Protein AF-A0A8J7QFH7-F1 (afdb_monomer_lite)

pLDDT: mean 91.89, std 9.37, range [48.69, 98.38]

Organism: NCBI:txid442870

Secondary structure (DSSP, 8-state):
--SHHHHHHHH-HHHHHHHTT--HHHHHHHHHHHHHHHHHHHTT-PPPTTHHHHHHHTSTTTT---HHHHHHHH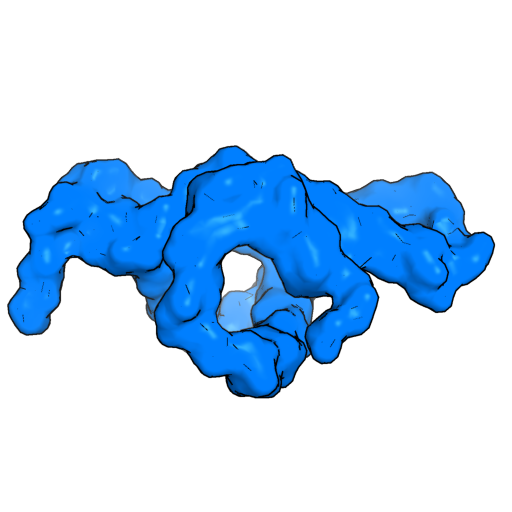HHHHHHHHHH-TT--HHHHHHHHHHHHHHHHHHHTT--GGGTT----

InterPro domains:
  IPR009050 Globin-like superfamily [SSF46458] (3-112)
  IPR012292 Globin/Protoglobin [G3DSA:1.10.490.10] (1-112)

Radius of gyration: 14.69 Å; chains: 1; bounding box: 34×30×42 Å

Structure (mmCIF, N/CA/C/O backbone):
data_AF-A0A8J7QFH7-F1
#
_entry.id   AF-A0A8J7QFH7-F1
#
loop_
_atom_site.group_PDB
_atom_site.id
_atom_site.type_symbol
_atom_site.label_atom_id
_atom_site.label_alt_id
_atom_site.label_comp_id
_atom_site.label_asym_id
_atom_site.label_entity_id
_atom_site.label_seq_id
_atom_site.pdbx_PDB_ins_code
_atom_site.Cartn_x
_atom_site.Cartn_y
_atom_site.Cartn_z
_atom_site.occupancy
_atom_site.B_iso_or_equiv
_atom_site.auth_seq_id
_atom_site.auth_comp_id
_atom_site.auth_asym_id
_atom_site.auth_atom_id
_atom_site.pdbx_PDB_model_num
ATOM 1 N N . MET A 1 1 ? -12.473 -2.912 -12.137 1.00 52.72 1 MET A N 1
ATOM 2 C CA . MET A 1 1 ? -11.505 -3.330 -11.098 1.00 52.72 1 MET A CA 1
ATOM 3 C C . MET A 1 1 ? -10.833 -4.550 -11.672 1.00 52.72 1 MET A C 1
ATOM 5 O O . MET A 1 1 ? -11.578 -5.499 -11.837 1.00 52.72 1 MET A O 1
ATOM 9 N N . VAL A 1 2 ? -9.589 -4.521 -12.161 1.00 58.19 2 VAL A N 1
ATOM 10 C CA . VAL A 1 2 ? -9.214 -5.633 -13.067 1.00 58.19 2 VAL A CA 1
ATOM 11 C C . VAL A 1 2 ? -8.057 -6.513 -12.605 1.00 58.19 2 VAL A C 1
ATOM 13 O O . VAL A 1 2 ? -8.181 -7.707 -12.800 1.00 58.19 2 VAL A O 1
ATOM 16 N N . ASP A 1 3 ? -7.064 -6.038 -11.845 1.00 82.94 3 ASP A N 1
ATOM 17 C CA . ASP A 1 3 ? -6.072 -6.976 -11.274 1.00 82.94 3 ASP A CA 1
ATOM 18 C C . ASP A 1 3 ? -5.715 -6.690 -9.816 1.00 82.94 3 ASP A C 1
ATOM 20 O O . ASP A 1 3 ? -5.908 -7.553 -8.964 1.00 82.94 3 ASP A O 1
ATOM 24 N N . PHE A 1 4 ? -5.285 -5.467 -9.490 1.00 94.75 4 PHE A N 1
ATOM 25 C CA . PHE A 1 4 ? -4.775 -5.170 -8.146 1.00 94.75 4 PHE A CA 1
ATOM 26 C C . PHE A 1 4 ? -5.779 -5.440 -7.015 1.00 94.75 4 PHE A C 1
ATOM 28 O O . PHE A 1 4 ? -5.520 -6.267 -6.147 1.00 94.75 4 PHE A O 1
ATOM 35 N N . TYR A 1 5 ? -6.929 -4.750 -7.006 1.00 95.25 5 TYR A N 1
ATOM 36 C CA . TYR A 1 5 ? -7.880 -4.879 -5.894 1.00 95.25 5 TYR A CA 1
ATOM 37 C C . TYR A 1 5 ? -8.505 -6.266 -5.814 1.00 95.25 5 TYR A C 1
ATOM 39 O O . TYR A 1 5 ? -8.838 -6.682 -4.715 1.00 95.25 5 TYR A O 1
ATOM 47 N N . GLN A 1 6 ? -8.631 -6.981 -6.937 1.00 94.19 6 GLN A N 1
ATOM 48 C CA . GLN A 1 6 ? -9.104 -8.363 -6.919 1.00 94.19 6 GLN A CA 1
ATOM 49 C C . GLN A 1 6 ? -8.085 -9.247 -6.193 1.00 94.19 6 GLN A C 1
ATOM 51 O O . GLN A 1 6 ? -8.425 -9.857 -5.187 1.00 94.19 6 GLN A O 1
ATOM 56 N N . ARG A 1 7 ? -6.812 -9.210 -6.615 1.00 96.25 7 ARG A N 1
ATOM 57 C CA . ARG A 1 7 ? -5.713 -9.933 -5.950 1.00 96.25 7 ARG A CA 1
ATOM 58 C C . ARG A 1 7 ? -5.603 -9.576 -4.473 1.00 96.25 7 ARG A C 1
ATOM 60 O O . ARG A 1 7 ? -5.411 -10.452 -3.642 1.00 96.25 7 ARG A O 1
ATOM 67 N N . PHE A 1 8 ? -5.725 -8.291 -4.146 1.00 97.56 8 PHE A N 1
ATOM 68 C CA . PHE A 1 8 ? -5.572 -7.826 -2.776 1.00 97.56 8 PHE A CA 1
ATOM 69 C C . PHE A 1 8 ? -6.741 -8.265 -1.887 1.00 97.56 8 PHE A C 1
ATOM 71 O O . PHE A 1 8 ? -6.509 -8.828 -0.822 1.00 97.56 8 PHE A O 1
ATOM 78 N N . ILE A 1 9 ? -7.986 -8.072 -2.329 1.00 97.25 9 ILE A N 1
ATOM 79 C CA . ILE A 1 9 ? -9.180 -8.501 -1.585 1.00 97.25 9 ILE A CA 1
ATOM 80 C C . ILE A 1 9 ? -9.208 -10.025 -1.412 1.00 97.25 9 ILE A C 1
ATOM 82 O O . ILE A 1 9 ? -9.548 -10.498 -0.330 1.00 97.25 9 ILE A O 1
ATOM 86 N N . ASP A 1 10 ? -8.786 -10.782 -2.426 1.00 96.75 10 ASP A N 1
ATOM 87 C CA . ASP A 1 10 ? -8.751 -12.249 -2.377 1.00 96.75 10 ASP A CA 1
ATOM 88 C C . ASP A 1 10 ? -7.574 -12.806 -1.557 1.00 96.75 10 ASP A C 1
ATOM 90 O O . ASP A 1 10 ? -7.555 -13.997 -1.245 1.00 96.75 10 ASP A O 1
ATOM 94 N N . SER A 1 11 ? -6.587 -11.972 -1.204 1.00 97.88 11 SER A N 1
ATOM 95 C CA . SER A 1 11 ? -5.363 -12.424 -0.524 1.00 97.88 11 SER A CA 1
ATOM 96 C C . SER A 1 11 ? -5.588 -12.878 0.920 1.00 97.88 11 SER A C 1
ATOM 98 O O . SER A 1 11 ? -4.862 -13.746 1.403 1.00 97.88 11 SER A O 1
ATOM 100 N N . ASP A 1 12 ? -6.573 -12.303 1.617 1.00 98.25 12 ASP A N 1
ATOM 101 C CA . ASP A 1 12 ? -6.873 -12.611 3.018 1.00 98.25 12 ASP A CA 1
ATOM 102 C C . ASP A 1 12 ? -8.288 -12.113 3.391 1.00 98.25 12 ASP A C 1
ATOM 104 O O . ASP A 1 12 ? -8.642 -10.972 3.071 1.00 98.25 12 ASP A O 1
ATOM 108 N N . PRO A 1 13 ? -9.103 -12.901 4.122 1.00 97.81 13 PRO A N 1
ATOM 109 C CA . PRO A 1 13 ? -10.434 -12.478 4.570 1.00 97.81 13 PRO A CA 1
ATOM 110 C C . PRO A 1 13 ? -10.452 -11.165 5.367 1.00 97.81 13 PRO A C 1
ATOM 112 O O . PRO A 1 13 ? -11.427 -10.415 5.301 1.00 97.81 13 PRO A O 1
ATOM 115 N N . ARG A 1 14 ? -9.377 -10.856 6.106 1.00 97.56 14 ARG A N 1
ATOM 116 C CA . ARG A 1 14 ? -9.232 -9.589 6.837 1.00 97.56 14 ARG A CA 1
ATOM 117 C C . ARG A 1 14 ? -9.171 -8.403 5.886 1.00 97.56 14 ARG A C 1
ATOM 119 O O . ARG A 1 14 ? -9.723 -7.360 6.216 1.00 97.56 14 ARG A O 1
ATOM 126 N N . VAL A 1 15 ? -8.537 -8.556 4.719 1.00 97.88 15 VAL A N 1
ATOM 127 C CA . VAL A 1 15 ? -8.513 -7.515 3.684 1.00 97.88 15 VAL A CA 1
ATOM 128 C C . VAL A 1 15 ? -9.915 -7.331 3.118 1.00 97.88 15 VAL A C 1
ATOM 130 O O . VAL A 1 15 ? -10.405 -6.204 3.089 1.00 97.88 15 VAL A O 1
ATOM 133 N N . ALA A 1 16 ? -10.592 -8.419 2.742 1.00 97.38 16 ALA A N 1
ATOM 134 C CA . ALA A 1 16 ? -11.951 -8.355 2.207 1.00 97.38 16 ALA A CA 1
ATOM 135 C C . ALA A 1 16 ? -12.922 -7.603 3.136 1.00 97.38 16 ALA A C 1
ATOM 137 O O . ALA A 1 16 ? -13.695 -6.764 2.671 1.00 97.38 16 ALA A O 1
ATOM 138 N N . GLU A 1 17 ? -12.834 -7.827 4.450 1.00 97.19 17 GLU A N 1
ATOM 139 C CA . GLU A 1 17 ? -13.683 -7.125 5.418 1.00 97.19 17 GLU A CA 1
ATOM 140 C C . GLU A 1 17 ? -13.438 -5.606 5.425 1.00 97.19 17 GLU A C 1
ATOM 142 O O . GLU A 1 17 ? -14.401 -4.840 5.489 1.00 97.19 17 GLU A O 1
ATOM 147 N N . LYS A 1 18 ? -12.188 -5.139 5.267 1.00 95.75 18 LYS A N 1
ATOM 148 C CA . LYS A 1 18 ? -11.882 -3.693 5.203 1.00 95.75 18 LYS A CA 1
ATOM 149 C C . LYS A 1 18 ? -12.531 -2.998 4.002 1.00 95.75 18 LYS A C 1
ATOM 151 O O . LYS A 1 18 ? -12.806 -1.804 4.078 1.00 95.75 18 LYS A O 1
ATOM 156 N N . PHE A 1 19 ? -12.800 -3.730 2.918 1.00 95.50 19 PHE A N 1
ATOM 157 C CA . PHE A 1 19 ? -13.369 -3.180 1.682 1.00 95.50 19 PH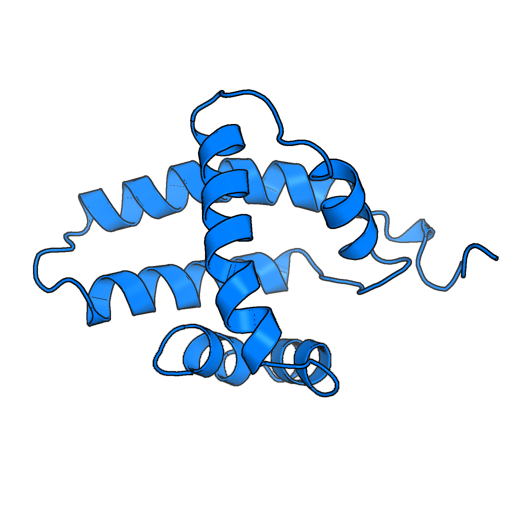E A CA 1
ATOM 158 C C . PHE A 1 19 ? -14.880 -3.403 1.519 1.00 95.50 19 PHE A C 1
ATOM 160 O O . PHE A 1 19 ? -15.476 -2.895 0.568 1.00 95.50 19 PHE A O 1
ATOM 167 N N . LYS A 1 20 ? -15.533 -4.122 2.440 1.00 95.81 20 LYS A N 1
ATOM 168 C CA . LYS A 1 20 ? -16.942 -4.542 2.324 1.00 95.81 20 LYS A CA 1
ATOM 169 C C . LYS A 1 20 ? -17.935 -3.394 2.106 1.00 95.81 20 LYS A C 1
ATOM 171 O O . LYS A 1 20 ? -18.928 -3.572 1.407 1.00 95.81 20 LYS A O 1
ATOM 176 N N . ASN A 1 21 ? -17.658 -2.225 2.683 1.00 94.69 21 ASN A N 1
ATOM 177 C CA . ASN A 1 21 ? -18.501 -1.027 2.580 1.00 94.69 21 ASN A CA 1
ATOM 178 C C . ASN A 1 21 ? -17.820 0.107 1.793 1.00 94.69 21 ASN A C 1
ATOM 180 O O . ASN A 1 21 ? -18.150 1.280 1.967 1.00 94.69 21 ASN A O 1
ATOM 184 N N . THR A 1 22 ? -16.842 -0.220 0.948 1.00 94.19 22 THR A N 1
ATOM 185 C CA . THR A 1 22 ? -16.076 0.766 0.185 1.00 94.19 22 THR A CA 1
ATOM 186 C C . THR A 1 22 ? -16.685 0.983 -1.198 1.00 94.19 22 THR A C 1
ATOM 188 O O . THR A 1 22 ? -16.947 0.034 -1.936 1.00 94.19 22 THR A O 1
ATOM 191 N N . ASP A 1 23 ? -16.843 2.246 -1.607 1.00 95.06 23 ASP A N 1
ATOM 192 C CA . ASP A 1 23 ? -17.069 2.573 -3.019 1.00 95.06 23 ASP A CA 1
ATOM 193 C C . ASP A 1 23 ? -15.799 2.248 -3.814 1.00 95.06 23 ASP A C 1
ATOM 195 O O . ASP A 1 23 ? -14.874 3.058 -3.930 1.00 95.06 23 ASP A O 1
ATOM 199 N N . MET A 1 24 ? -15.764 1.045 -4.383 1.00 93.38 24 MET A N 1
ATOM 200 C CA . MET A 1 24 ? -14.606 0.566 -5.126 1.00 93.38 24 MET A CA 1
ATOM 201 C C . MET A 1 24 ? -14.345 1.352 -6.414 1.00 93.38 24 MET A C 1
ATOM 203 O O . MET A 1 24 ? -13.203 1.417 -6.871 1.00 93.38 24 MET A O 1
ATOM 207 N N . SER A 1 25 ? -15.361 2.009 -6.983 1.00 91.19 25 SER A N 1
ATOM 208 C CA . SER A 1 25 ? -15.163 2.876 -8.148 1.00 91.19 25 SER A CA 1
ATOM 209 C C . SER A 1 25 ? -14.348 4.108 -7.765 1.00 91.19 25 SER A C 1
ATOM 211 O O . SER A 1 25 ? -13.451 4.517 -8.507 1.00 91.19 25 SER A O 1
ATOM 213 N N . ARG A 1 26 ? -14.620 4.688 -6.589 1.00 92.25 26 ARG A N 1
ATOM 214 C CA . ARG A 1 26 ? -13.791 5.749 -6.004 1.00 92.25 26 ARG A CA 1
ATOM 215 C C . ARG A 1 26 ? -12.427 5.224 -5.569 1.00 92.25 26 ARG A C 1
ATOM 217 O O . ARG A 1 26 ? -11.425 5.871 -5.867 1.00 92.25 26 ARG A O 1
ATOM 224 N N . GLN A 1 27 ? -12.378 4.058 -4.936 1.00 92.62 27 GLN A N 1
ATOM 225 C CA . GLN A 1 27 ? -11.146 3.485 -4.399 1.00 92.62 27 GLN A CA 1
ATOM 226 C C . GLN A 1 27 ? -10.091 3.224 -5.482 1.00 92.62 27 GLN A C 1
ATOM 228 O O . GLN A 1 27 ? -8.922 3.549 -5.296 1.00 92.62 27 GLN A O 1
ATOM 233 N N . VAL A 1 28 ? -10.502 2.752 -6.664 1.00 90.50 28 VAL A N 1
ATOM 234 C CA . VAL A 1 28 ? -9.600 2.589 -7.820 1.00 90.50 28 VAL A CA 1
ATOM 235 C C . VAL A 1 28 ? -8.930 3.905 -8.225 1.00 90.50 28 VAL A C 1
ATOM 237 O O . VAL A 1 28 ? -7.752 3.903 -8.573 1.00 90.50 28 VAL A O 1
ATOM 240 N N . ARG A 1 29 ? -9.638 5.038 -8.146 1.00 89.94 29 ARG A N 1
ATOM 241 C CA . ARG A 1 29 ? -9.041 6.356 -8.424 1.00 89.94 29 ARG A CA 1
ATOM 242 C C . ARG A 1 29 ? -8.059 6.771 -7.327 1.00 89.94 29 ARG A C 1
ATOM 244 O O . ARG A 1 29 ? -7.035 7.378 -7.622 1.00 89.94 29 ARG A O 1
ATOM 251 N N . MET A 1 30 ? -8.351 6.423 -6.074 1.00 90.81 30 MET A N 1
ATOM 252 C CA . MET A 1 30 ? -7.475 6.720 -4.936 1.00 90.81 30 MET A CA 1
ATOM 253 C C . MET A 1 30 ? -6.176 5.910 -4.956 1.00 90.81 30 MET A C 1
ATOM 255 O O . MET A 1 30 ? -5.170 6.408 -4.464 1.00 90.81 30 MET A O 1
ATOM 259 N N . LEU A 1 31 ? -6.147 4.733 -5.591 1.00 91.31 31 LEU A N 1
ATOM 260 C CA . LEU A 1 31 ? -4.923 3.933 -5.730 1.00 91.31 31 LEU A CA 1
ATOM 261 C C . LEU A 1 31 ? -3.793 4.687 -6.448 1.00 91.31 31 LEU A C 1
ATOM 263 O O . LEU A 1 31 ? -2.634 4.608 -6.049 1.00 91.31 31 LEU A O 1
ATOM 267 N N . GLN A 1 32 ? -4.113 5.440 -7.504 1.00 90.19 32 GLN A N 1
ATOM 268 C CA . GLN A 1 32 ? -3.107 6.243 -8.208 1.00 90.19 32 GLN A CA 1
ATOM 269 C C . GLN A 1 32 ? -2.536 7.335 -7.296 1.00 90.19 32 GLN A C 1
ATOM 271 O O . GLN A 1 32 ? -1.324 7.536 -7.256 1.00 90.19 32 GLN A O 1
ATOM 276 N N . VAL A 1 33 ? -3.404 7.989 -6.520 1.00 91.38 33 VAL A N 1
ATOM 277 C CA . VAL A 1 33 ? -3.015 9.024 -5.554 1.00 91.38 33 VAL A CA 1
ATOM 278 C C . VAL A 1 33 ? -2.145 8.430 -4.445 1.00 91.38 33 VAL A C 1
ATOM 280 O O . VAL A 1 33 ? -1.110 9.005 -4.111 1.00 91.38 33 VAL A O 1
ATOM 283 N N . SER A 1 34 ? -2.504 7.257 -3.912 1.00 90.31 34 SER A N 1
ATOM 284 C CA . SER A 1 34 ? -1.706 6.596 -2.877 1.00 90.31 34 SER A CA 1
ATOM 285 C C . SER A 1 34 ? -0.328 6.200 -3.400 1.00 90.31 34 SER A C 1
ATOM 287 O O . SER A 1 34 ? 0.663 6.445 -2.724 1.00 90.31 34 SER A O 1
ATOM 289 N N . LEU A 1 35 ? -0.231 5.648 -4.615 1.00 93.50 35 LEU A N 1
ATOM 290 C CA . LEU A 1 35 ? 1.059 5.287 -5.211 1.00 93.50 35 LEU A CA 1
ATOM 291 C C . LEU A 1 35 ? 1.956 6.513 -5.404 1.00 93.50 35 LEU A C 1
ATOM 293 O O . LEU A 1 35 ? 3.122 6.474 -5.022 1.00 93.50 35 LEU A O 1
ATOM 297 N N . GLN A 1 36 ? 1.417 7.618 -5.924 1.00 94.19 36 GLN A N 1
ATOM 298 C CA . GLN A 1 36 ? 2.167 8.872 -6.056 1.00 94.19 36 GLN A CA 1
ATOM 299 C C . GLN A 1 36 ? 2.675 9.381 -4.705 1.00 94.19 36 GLN A C 1
ATOM 301 O O . GLN A 1 36 ? 3.830 9.792 -4.597 1.00 94.19 36 GLN A O 1
ATOM 306 N N . ALA A 1 37 ? 1.840 9.318 -3.669 1.00 93.50 37 ALA A N 1
ATOM 307 C CA . ALA A 1 37 ? 2.218 9.763 -2.338 1.00 93.50 37 ALA A CA 1
ATOM 308 C C . ALA A 1 37 ? 3.316 8.884 -1.714 1.00 93.50 37 ALA A C 1
ATOM 310 O O . ALA A 1 37 ? 4.283 9.399 -1.153 1.00 93.50 37 ALA A O 1
ATOM 311 N N . MET A 1 38 ? 3.208 7.563 -1.875 1.00 94.19 38 MET A N 1
ATOM 312 C CA . MET A 1 38 ? 4.200 6.598 -1.393 1.00 94.19 38 MET A CA 1
ATOM 313 C C . MET A 1 38 ? 5.536 6.744 -2.125 1.00 94.19 38 MET A C 1
ATOM 315 O O . MET A 1 38 ? 6.583 6.696 -1.485 1.00 94.19 38 MET A O 1
ATOM 319 N N . LEU A 1 39 ? 5.511 6.981 -3.441 1.00 94.88 39 LEU A N 1
ATOM 320 C CA . LEU A 1 39 ? 6.709 7.255 -4.237 1.00 94.88 39 LEU A CA 1
ATOM 321 C C . LEU A 1 39 ? 7.374 8.575 -3.835 1.00 94.88 39 LEU A C 1
ATOM 323 O O . LEU A 1 39 ? 8.594 8.615 -3.706 1.00 94.88 39 LEU A O 1
ATOM 327 N N . ALA A 1 40 ? 6.596 9.637 -3.599 1.00 95.12 40 ALA A N 1
ATOM 328 C CA . ALA A 1 40 ? 7.136 10.923 -3.158 1.00 95.12 40 ALA A CA 1
ATOM 329 C C . ALA A 1 40 ? 7.938 10.776 -1.857 1.00 95.12 40 ALA A C 1
ATOM 331 O O . ALA A 1 40 ? 9.058 11.270 -1.771 1.00 95.12 40 ALA A O 1
ATOM 332 N N . VAL A 1 41 ? 7.404 10.034 -0.882 1.00 93.81 41 VAL A N 1
ATOM 333 C CA . VAL A 1 41 ? 8.104 9.733 0.375 1.00 93.81 41 VAL A CA 1
ATOM 334 C C . VAL A 1 41 ? 9.287 8.786 0.145 1.00 93.81 41 VAL A C 1
ATOM 336 O O . VAL A 1 41 ? 10.390 9.045 0.621 1.00 93.81 41 VAL A O 1
ATOM 339 N N . GLY A 1 42 ? 9.080 7.694 -0.594 1.00 92.69 42 GLY A N 1
ATOM 340 C CA . GLY A 1 42 ? 10.083 6.645 -0.785 1.00 92.69 42 GLY A CA 1
ATOM 341 C C . GLY A 1 42 ? 11.320 7.089 -1.564 1.00 92.69 42 GLY A C 1
ATOM 342 O O . GLY A 1 42 ? 12.411 6.585 -1.320 1.00 92.69 42 GLY A O 1
ATOM 343 N N . LEU A 1 43 ? 11.176 8.074 -2.451 1.00 93.81 43 LEU A N 1
ATOM 344 C CA . LEU A 1 43 ? 12.279 8.669 -3.211 1.00 93.81 43 LEU A CA 1
ATOM 345 C C . LEU A 1 43 ? 12.968 9.831 -2.469 1.00 93.81 43 LEU A C 1
ATOM 347 O O . LEU A 1 43 ? 13.792 10.530 -3.055 1.00 93.81 43 LEU A O 1
ATOM 351 N N . GLY A 1 44 ? 12.640 10.056 -1.191 1.00 91.75 44 GLY A N 1
ATOM 352 C CA . GLY A 1 44 ? 13.232 11.118 -0.369 1.00 91.75 44 GLY A CA 1
ATOM 353 C C . GLY A 1 44 ? 12.681 12.519 -0.649 1.00 91.75 44 GLY A C 1
ATOM 354 O O . GLY A 1 44 ? 13.309 13.513 -0.286 1.00 91.75 44 GLY A O 1
ATOM 355 N N . GLY A 1 45 ? 11.526 12.615 -1.308 1.00 91.81 45 GLY A N 1
ATOM 356 C CA . GLY A 1 45 ? 10.801 13.864 -1.500 1.00 91.81 45 GLY A CA 1
ATOM 357 C C . GLY A 1 45 ? 10.037 14.308 -0.250 1.00 91.81 45 GLY A C 1
ATOM 358 O O . GLY A 1 45 ? 10.088 13.689 0.814 1.00 91.81 45 GLY A O 1
ATOM 359 N N . HIS A 1 46 ? 9.303 15.412 -0.388 1.00 90.19 46 HIS A N 1
ATOM 360 C CA . HIS A 1 46 ? 8.449 15.912 0.685 1.00 90.19 46 HIS A CA 1
ATOM 361 C C . HIS A 1 46 ? 7.204 15.040 0.843 1.00 90.19 46 HIS A C 1
ATOM 363 O O . HIS A 1 46 ? 6.596 14.611 -0.139 1.00 90.19 46 HIS A O 1
ATOM 369 N N . GLU A 1 47 ? 6.802 14.839 2.094 1.00 89.69 47 GLU A N 1
ATOM 370 C CA . GLU A 1 47 ? 5.541 14.195 2.428 1.00 89.69 47 GLU A CA 1
ATOM 371 C C . GLU A 1 47 ? 4.366 15.040 1.884 1.00 89.69 47 GLU A C 1
ATOM 373 O O . GLU A 1 47 ? 4.280 16.231 2.205 1.00 89.69 47 GLU A O 1
ATOM 378 N N . PRO A 1 48 ? 3.482 14.478 1.034 1.00 92.38 48 PRO A N 1
ATOM 379 C CA . PRO A 1 48 ? 2.364 15.230 0.476 1.00 92.38 48 PRO A CA 1
ATOM 380 C C . PRO A 1 48 ? 1.393 15.715 1.551 1.00 92.38 48 PRO A C 1
ATOM 382 O O . PRO A 1 48 ? 1.213 15.083 2.594 1.00 92.38 48 PRO A O 1
ATOM 385 N N . VAL A 1 49 ? 0.689 16.809 1.254 1.00 91.25 49 VAL A N 1
ATOM 386 C CA . VAL A 1 49 ? -0.396 17.303 2.110 1.00 91.25 49 VAL A CA 1
ATOM 387 C C . VAL A 1 49 ? -1.418 16.186 2.345 1.00 91.25 49 VAL A C 1
ATOM 389 O O . VAL A 1 49 ? -1.889 15.561 1.397 1.00 91.25 49 VAL A O 1
ATOM 392 N N . GLY A 1 50 ? -1.753 15.943 3.614 1.00 90.38 50 GLY A N 1
ATOM 393 C CA . GLY A 1 50 ? -2.723 14.922 4.020 1.00 90.38 50 GLY A CA 1
ATOM 394 C C . GLY A 1 50 ? -2.167 13.499 4.145 1.00 90.38 50 GLY A C 1
ATOM 395 O O . GLY A 1 50 ? -2.920 12.606 4.520 1.00 90.38 50 GLY A O 1
ATOM 396 N N . PHE A 1 51 ? -0.872 13.260 3.896 1.00 93.25 51 PHE A N 1
ATOM 397 C CA . PHE A 1 51 ? -0.277 11.929 4.081 1.00 93.25 51 PHE A CA 1
ATOM 398 C C . PHE A 1 51 ? -0.387 11.452 5.535 1.00 93.25 51 PHE A C 1
ATOM 400 O O . PHE A 1 51 ? -0.879 10.353 5.776 1.00 93.25 51 PHE A O 1
ATOM 407 N N . GLN A 1 52 ? 0.009 12.286 6.504 1.00 92.75 52 GLN A N 1
ATOM 408 C CA . GLN A 1 52 ? -0.133 11.963 7.925 1.00 92.75 52 GLN A CA 1
ATOM 409 C C . GLN A 1 52 ? -1.594 11.695 8.312 1.00 92.75 52 GLN A C 1
ATOM 411 O O . GLN A 1 52 ? -1.866 10.700 8.972 1.00 92.75 52 GLN A O 1
ATOM 416 N N . GLN A 1 53 ? -2.535 12.527 7.858 1.00 92.62 53 GLN A N 1
ATOM 417 C CA . GLN A 1 53 ? -3.967 12.322 8.118 1.00 92.62 53 GLN A CA 1
ATOM 418 C C . GLN A 1 53 ? -4.435 10.970 7.566 1.00 92.62 53 GLN A C 1
ATOM 420 O O . GLN A 1 53 ? -5.156 10.234 8.227 1.00 92.62 53 GLN A O 1
ATOM 425 N N . ASN A 1 54 ? -3.975 10.596 6.370 1.00 93.12 54 ASN A N 1
ATOM 426 C CA . ASN A 1 54 ? -4.259 9.281 5.809 1.00 93.12 54 ASN A CA 1
ATOM 427 C C . ASN A 1 54 ? -3.631 8.147 6.639 1.00 93.12 54 ASN A C 1
ATOM 429 O O . ASN A 1 54 ? -4.258 7.103 6.803 1.00 93.12 54 ASN A O 1
ATOM 433 N N . ALA A 1 55 ? -2.425 8.336 7.178 1.00 93.31 55 ALA A N 1
ATOM 434 C CA . ALA A 1 55 ? -1.790 7.368 8.072 1.00 93.31 55 ALA A CA 1
ATOM 435 C C . ALA A 1 55 ? -2.565 7.190 9.389 1.00 93.31 55 ALA A C 1
ATOM 437 O O . ALA A 1 55 ? -2.737 6.063 9.846 1.00 93.31 55 ALA A O 1
ATOM 438 N N . GLU A 1 56 ? -3.091 8.277 9.951 1.00 92.88 56 GLU A N 1
ATOM 439 C CA . GLU A 1 56 ? -3.948 8.266 11.142 1.00 92.88 56 GLU A CA 1
ATOM 440 C C . GLU A 1 56 ? -5.269 7.526 10.877 1.00 92.88 56 GLU A C 1
ATOM 442 O O . GLU A 1 56 ? -5.633 6.648 11.657 1.00 92.88 56 GLU A O 1
ATOM 447 N N . ILE A 1 57 ? -5.907 7.751 9.721 1.00 93.00 57 ILE A N 1
ATOM 448 C CA . ILE A 1 57 ? -7.099 6.997 9.284 1.00 93.00 57 ILE A CA 1
ATOM 449 C C . ILE A 1 57 ? -6.817 5.485 9.197 1.00 93.00 57 ILE A C 1
ATOM 451 O O . ILE A 1 57 ? -7.683 4.657 9.476 1.00 93.00 57 ILE A O 1
ATOM 455 N N . HIS A 1 58 ? -5.597 5.087 8.826 1.00 94.56 58 HIS A N 1
ATOM 456 C CA . HIS A 1 58 ? -5.204 3.673 8.761 1.00 94.56 58 HIS A CA 1
ATOM 457 C C . HIS A 1 58 ? -4.819 3.081 10.130 1.00 94.56 58 HIS A C 1
ATOM 459 O O . HIS A 1 58 ? -4.628 1.867 10.238 1.00 94.56 58 HIS A O 1
ATOM 465 N N . SER A 1 59 ? -4.712 3.908 11.170 1.00 94.06 59 SER A N 1
ATOM 466 C CA . SER A 1 59 ? -4.327 3.506 12.524 1.00 94.06 59 SER A CA 1
ATOM 467 C C . SER A 1 59 ? -5.413 2.686 13.230 1.00 94.06 59 SER A C 1
ATOM 469 O O . SER A 1 59 ? -6.544 2.560 12.754 1.00 94.06 59 SER A O 1
ATOM 471 N N . ALA A 1 60 ? -5.076 2.122 14.394 1.00 92.62 60 ALA A N 1
ATOM 472 C CA . ALA A 1 60 ? -5.949 1.224 15.155 1.00 92.62 60 ALA A CA 1
ATOM 473 C C . ALA A 1 60 ? -7.253 1.880 15.646 1.00 92.62 60 ALA A C 1
ATOM 475 O O . ALA A 1 60 ? -8.243 1.181 15.864 1.00 92.62 60 ALA A O 1
ATOM 476 N N . GLY A 1 61 ? -7.256 3.202 15.826 1.00 89.75 61 GLY A N 1
ATOM 477 C CA . GLY A 1 61 ? -8.425 3.976 16.252 1.00 89.75 61 GLY A CA 1
ATOM 478 C C . GLY A 1 61 ? -9.476 4.181 15.162 1.00 89.75 61 GLY A C 1
ATOM 479 O O . GLY A 1 61 ? -10.635 4.430 15.483 1.00 89.75 61 GLY A O 1
ATOM 480 N N . GLU A 1 62 ? -9.096 4.026 13.892 1.00 92.19 62 GLU A N 1
ATOM 481 C CA . GLU A 1 62 ? -9.999 4.181 12.753 1.00 92.19 62 GLU A CA 1
ATOM 482 C C . GLU A 1 62 ? -10.105 2.880 11.950 1.00 92.19 62 GLU A C 1
ATOM 484 O O . GLU A 1 62 ? -10.848 1.973 12.327 1.00 92.19 62 GLU A O 1
ATOM 489 N N . 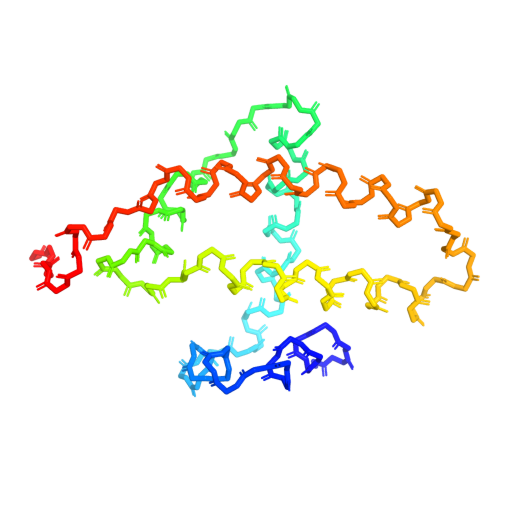HIS A 1 63 ? -9.401 2.753 10.824 1.00 93.56 63 HIS A N 1
ATOM 490 C CA . HIS A 1 63 ? -9.551 1.590 9.949 1.00 93.56 63 HIS A CA 1
ATOM 491 C C . HIS A 1 63 ? -8.805 0.348 10.435 1.00 93.56 63 HIS A C 1
ATOM 493 O O . HIS A 1 63 ? -9.037 -0.727 9.880 1.00 93.56 63 HIS A O 1
ATOM 499 N N . ASP A 1 64 ? -7.959 0.453 11.465 1.00 95.44 64 ASP A N 1
ATOM 500 C CA . ASP A 1 64 ? -7.228 -0.660 12.082 1.00 95.44 64 ASP A CA 1
ATOM 501 C C . ASP A 1 64 ? -6.533 -1.533 11.030 1.00 95.44 64 ASP A C 1
ATOM 503 O O . ASP A 1 64 ? -6.777 -2.740 10.912 1.00 95.44 64 ASP A O 1
ATOM 507 N N . VAL A 1 65 ? -5.725 -0.883 10.186 1.00 95.44 65 VAL A N 1
ATOM 508 C CA . VAL A 1 65 ? -4.957 -1.534 9.123 1.00 95.44 65 VAL A CA 1
ATOM 509 C C . VAL A 1 65 ? -3.627 -1.991 9.706 1.00 95.44 65 VAL A C 1
ATOM 511 O O . VAL A 1 65 ? -2.679 -1.218 9.823 1.00 95.44 65 VAL A O 1
ATOM 514 N N . GLN A 1 66 ? -3.583 -3.261 10.099 1.00 94.25 66 GLN A N 1
ATOM 515 C CA . GLN A 1 66 ? -2.402 -3.886 10.692 1.00 94.25 66 GLN A CA 1
ATOM 516 C C . GLN A 1 66 ? -1.241 -3.965 9.689 1.00 94.25 66 GLN A C 1
ATOM 518 O O . GLN A 1 66 ? -1.465 -4.031 8.477 1.00 94.25 66 GLN A O 1
ATOM 523 N N . GLU A 1 67 ? -0.005 -3.989 10.195 1.00 94.25 67 GLU A N 1
ATOM 524 C CA . GLU A 1 67 ? 1.223 -4.021 9.385 1.00 94.25 67 GLU A CA 1
ATOM 525 C C . GLU A 1 67 ? 1.223 -5.178 8.372 1.00 94.25 67 GLU A C 1
ATOM 527 O O . GLU A 1 67 ? 1.578 -4.994 7.209 1.00 94.25 67 GLU A O 1
ATOM 532 N N . GLU A 1 68 ? 0.706 -6.345 8.759 1.00 96.19 68 GLU A N 1
ATOM 533 C CA . GLU A 1 68 ? 0.627 -7.526 7.899 1.00 96.19 68 GLU A CA 1
ATOM 534 C C . GLU A 1 68 ? -0.254 -7.299 6.662 1.00 96.19 68 GLU A C 1
ATOM 536 O O . GLU A 1 68 ? -0.015 -7.897 5.613 1.00 96.19 68 GLU A O 1
ATOM 541 N N . LEU A 1 69 ? -1.254 -6.413 6.744 1.00 97.88 69 LEU A N 1
ATOM 542 C CA . LEU A 1 69 ? -2.104 -6.091 5.596 1.00 97.88 69 LEU A CA 1
ATOM 543 C C . LEU A 1 69 ? -1.355 -5.249 4.551 1.00 97.88 69 LEU A C 1
ATOM 545 O O . LEU A 1 69 ? -1.688 -5.320 3.367 1.00 97.88 69 LEU A O 1
ATOM 549 N N . TYR A 1 70 ? -0.318 -4.503 4.948 1.00 97.25 70 TYR A N 1
ATOM 550 C CA . TYR A 1 70 ? 0.546 -3.786 4.007 1.00 97.25 70 TYR A CA 1
ATOM 551 C C . TYR A 1 70 ? 1.478 -4.731 3.238 1.00 97.25 70 TYR A C 1
ATOM 553 O O . TYR A 1 70 ? 1.743 -4.491 2.060 1.00 97.25 70 TYR A O 1
ATOM 561 N N . GLU A 1 71 ? 1.931 -5.829 3.848 1.00 96.81 71 GLU A N 1
ATOM 562 C CA . GLU A 1 71 ? 2.711 -6.861 3.145 1.00 96.81 71 GLU A CA 1
ATOM 563 C C . GLU A 1 71 ? 1.870 -7.580 2.079 1.00 96.81 71 GLU A C 1
ATOM 565 O O . GLU A 1 71 ? 2.349 -7.847 0.969 1.00 96.81 71 GLU A O 1
ATOM 570 N N . LEU A 1 72 ? 0.591 -7.832 2.378 1.00 98.38 72 LEU A N 1
ATOM 571 C CA . LEU A 1 72 ? -0.372 -8.361 1.408 1.00 98.38 72 LEU A CA 1
ATOM 572 C C . LEU A 1 72 ? -0.638 -7.357 0.278 1.00 98.38 72 LEU A C 1
ATOM 574 O O . LEU A 1 72 ? -0.629 -7.732 -0.895 1.00 98.38 72 LEU A O 1
ATOM 578 N N . TRP A 1 73 ? -0.803 -6.073 0.616 1.00 97.81 73 TRP A N 1
ATOM 579 C CA . TRP A 1 73 ? -0.963 -4.991 -0.360 1.00 97.81 73 TRP A CA 1
ATOM 580 C C . TRP A 1 73 ? 0.238 -4.913 -1.310 1.00 97.81 73 TRP A C 1
ATOM 582 O O . TRP A 1 73 ? 0.066 -4.862 -2.529 1.00 97.81 73 TRP A O 1
ATOM 592 N N . LEU A 1 74 ? 1.458 -4.963 -0.768 1.00 97.62 74 LEU A N 1
ATOM 593 C CA . LEU A 1 74 ? 2.690 -4.884 -1.549 1.00 97.62 74 LEU A CA 1
ATOM 594 C C . LEU A 1 74 ? 2.857 -6.103 -2.461 1.00 97.62 74 LEU A C 1
ATOM 596 O O . LEU A 1 74 ? 3.215 -5.954 -3.629 1.00 97.62 74 LEU A O 1
ATOM 600 N N . SER A 1 75 ? 2.549 -7.298 -1.958 1.00 97.69 75 SER A N 1
ATOM 601 C CA . SER A 1 75 ? 2.565 -8.531 -2.752 1.00 97.69 75 SER A CA 1
ATOM 602 C C . SER A 1 75 ? 1.572 -8.463 -3.915 1.00 97.69 75 SER A C 1
ATOM 604 O O . SER A 1 75 ? 1.960 -8.673 -5.065 1.00 97.69 75 SER A O 1
ATOM 606 N N . ALA A 1 76 ? 0.322 -8.067 -3.650 1.00 97.69 76 ALA A N 1
ATOM 607 C CA . ALA A 1 76 ? -0.701 -7.902 -4.683 1.00 97.69 76 ALA A CA 1
ATOM 608 C C . ALA A 1 76 ? -0.311 -6.843 -5.729 1.00 97.69 76 ALA A C 1
ATOM 610 O O . ALA A 1 76 ? -0.575 -7.015 -6.923 1.00 97.69 76 ALA A O 1
ATOM 611 N N . PHE A 1 77 ? 0.353 -5.762 -5.306 1.00 96.62 77 PHE A N 1
ATOM 612 C CA . PHE A 1 77 ? 0.875 -4.735 -6.205 1.00 96.62 77 PHE A CA 1
ATOM 613 C C . PHE A 1 77 ? 1.962 -5.292 -7.131 1.00 96.62 77 PHE A C 1
ATOM 615 O O . PHE A 1 77 ? 1.837 -5.171 -8.348 1.00 96.62 77 PHE A O 1
ATOM 622 N N . LEU A 1 78 ? 2.989 -5.947 -6.583 1.00 96.69 78 LEU A N 1
ATOM 623 C CA . LEU A 1 78 ? 4.098 -6.495 -7.373 1.00 96.69 78 LEU A CA 1
ATOM 624 C C . LEU A 1 78 ? 3.632 -7.586 -8.344 1.00 96.69 78 LEU A C 1
ATOM 626 O O . LEU A 1 78 ? 4.087 -7.636 -9.487 1.00 96.69 78 LEU A O 1
ATOM 630 N N . GLU A 1 79 ? 2.685 -8.429 -7.928 1.00 96.00 79 GLU A N 1
ATOM 631 C CA . GLU A 1 79 ? 2.059 -9.399 -8.828 1.00 96.00 79 GLU A CA 1
ATOM 632 C C . GLU A 1 79 ? 1.306 -8.730 -9.975 1.00 96.00 79 GLU A C 1
ATOM 634 O O . GLU A 1 79 ? 1.363 -9.219 -11.103 1.00 96.00 79 GLU A O 1
ATOM 639 N N . THR A 1 80 ? 0.628 -7.616 -9.690 1.00 95.50 80 THR A N 1
ATOM 640 C CA . THR A 1 80 ? -0.086 -6.836 -10.705 1.00 95.50 80 THR A CA 1
ATOM 641 C C . THR A 1 80 ? 0.883 -6.177 -11.682 1.00 95.50 80 THR A C 1
ATOM 643 O O . THR A 1 80 ? 0.641 -6.200 -12.883 1.00 95.50 80 THR A O 1
ATOM 646 N N . VAL A 1 81 ? 2.004 -5.626 -11.202 1.00 94.94 81 VAL A N 1
ATOM 647 C CA . VAL A 1 81 ? 3.058 -5.084 -12.078 1.00 94.94 81 VAL A CA 1
ATOM 648 C C . VAL A 1 81 ? 3.561 -6.177 -13.017 1.00 94.94 81 VAL A C 1
ATOM 650 O O . VAL A 1 81 ? 3.529 -5.998 -14.230 1.00 94.94 81 VAL A O 1
ATOM 653 N N . ARG A 1 82 ? 3.913 -7.349 -12.475 1.00 94.69 82 ARG A N 1
ATOM 654 C CA . ARG A 1 82 ? 4.391 -8.491 -13.266 1.00 94.69 82 ARG A CA 1
ATOM 655 C C . ARG A 1 82 ? 3.362 -8.999 -14.284 1.00 94.69 82 ARG A C 1
ATOM 657 O O . ARG A 1 82 ? 3.750 -9.509 -15.327 1.00 94.69 82 ARG A O 1
ATOM 664 N N . SER A 1 83 ? 2.061 -8.927 -13.988 1.00 94.25 83 SER A N 1
ATOM 665 C CA . SER A 1 83 ? 1.030 -9.371 -14.937 1.00 94.25 83 SER A CA 1
ATOM 666 C C . SER A 1 83 ? 0.768 -8.370 -16.060 1.00 94.25 83 SER A C 1
ATOM 668 O O . SER A 1 83 ? 0.301 -8.775 -17.121 1.00 94.25 83 SER A O 1
ATOM 670 N N . LEU A 1 84 ? 1.017 -7.080 -15.822 1.00 93.44 84 LEU A N 1
ATOM 671 C CA . LEU A 1 84 ? 0.755 -6.007 -16.786 1.00 93.44 84 LEU A CA 1
ATOM 672 C C . LEU A 1 84 ? 1.975 -5.656 -17.641 1.00 93.44 84 LEU A C 1
ATOM 674 O O . LEU A 1 84 ? 1.807 -5.205 -18.771 1.00 93.44 84 LEU A O 1
ATOM 678 N N . ASP A 1 85 ? 3.178 -5.862 -17.114 1.00 94.06 85 ASP A N 1
ATOM 679 C CA . ASP A 1 85 ? 4.437 -5.568 -17.783 1.00 94.06 85 ASP A CA 1
ATOM 680 C C . ASP A 1 85 ? 5.243 -6.861 -17.969 1.00 94.06 85 ASP A C 1
ATOM 682 O O . ASP A 1 85 ? 5.854 -7.383 -17.037 1.00 94.06 85 ASP A O 1
ATOM 686 N N . ALA A 1 86 ? 5.224 -7.392 -19.194 1.00 91.00 86 ALA A N 1
ATOM 687 C CA . ALA A 1 86 ? 5.951 -8.606 -19.560 1.00 91.00 86 ALA A CA 1
ATOM 688 C C . ALA A 1 86 ? 7.482 -8.444 -19.489 1.00 91.00 86 ALA A C 1
ATOM 690 O O . ALA A 1 86 ? 8.192 -9.450 -19.469 1.00 91.00 86 ALA A O 1
ATOM 691 N N . GLU A 1 87 ? 7.984 -7.207 -19.446 1.00 95.44 87 GLU A N 1
ATOM 692 C CA . GLU A 1 87 ? 9.406 -6.888 -19.297 1.00 95.44 87 GLU A CA 1
ATOM 693 C C . GLU A 1 87 ? 9.793 -6.626 -17.833 1.00 95.44 87 GLU A C 1
ATOM 695 O O . GLU A 1 87 ? 10.967 -6.388 -17.548 1.00 95.44 87 GLU A O 1
ATOM 700 N N . ALA A 1 88 ? 8.843 -6.712 -16.890 1.00 94.75 88 ALA A N 1
ATOM 701 C CA . ALA A 1 88 ? 9.112 -6.537 -15.469 1.00 94.75 88 ALA A CA 1
ATOM 702 C C . ALA A 1 88 ? 10.000 -7.662 -14.922 1.00 94.75 88 ALA A C 1
ATOM 704 O O . ALA A 1 88 ? 9.537 -8.723 -14.489 1.00 94.75 88 ALA A O 1
ATOM 705 N N . ASP A 1 89 ? 11.302 -7.401 -14.928 1.00 96.12 89 ASP A N 1
ATOM 706 C CA . ASP A 1 89 ? 12.312 -8.297 -14.399 1.00 96.12 89 ASP A CA 1
ATOM 707 C C . ASP A 1 89 ? 12.418 -8.229 -12.863 1.00 96.12 89 ASP A C 1
ATOM 709 O O . ASP A 1 89 ? 11.762 -7.443 -12.167 1.00 96.12 89 ASP A O 1
ATOM 713 N N . ALA A 1 90 ? 13.264 -9.095 -12.304 1.00 96.56 90 ALA A N 1
ATOM 714 C CA . ALA A 1 90 ? 13.469 -9.159 -10.862 1.00 96.56 90 ALA A CA 1
ATOM 715 C C . ALA A 1 90 ? 14.045 -7.854 -10.281 1.00 96.56 90 ALA A C 1
ATOM 717 O O . ALA A 1 90 ? 13.748 -7.526 -9.132 1.00 96.56 90 ALA A O 1
ATOM 718 N N . ALA A 1 91 ? 14.844 -7.111 -11.053 1.00 97.69 91 ALA A N 1
ATOM 719 C CA . ALA A 1 91 ? 15.442 -5.860 -10.602 1.00 97.69 91 ALA A CA 1
ATOM 720 C C . ALA A 1 91 ? 14.389 -4.748 -10.508 1.00 97.69 91 ALA A C 1
ATOM 722 O O . ALA A 1 91 ? 14.346 -4.031 -9.507 1.00 97.69 91 ALA A O 1
ATOM 723 N N . LEU A 1 92 ? 13.486 -4.651 -11.488 1.00 97.06 92 LEU A N 1
ATOM 724 C CA . LEU A 1 92 ? 12.380 -3.698 -11.465 1.00 97.06 92 LEU A CA 1
ATOM 725 C C . LEU A 1 92 ? 11.432 -3.968 -10.289 1.00 97.06 92 LEU A C 1
ATOM 727 O O . L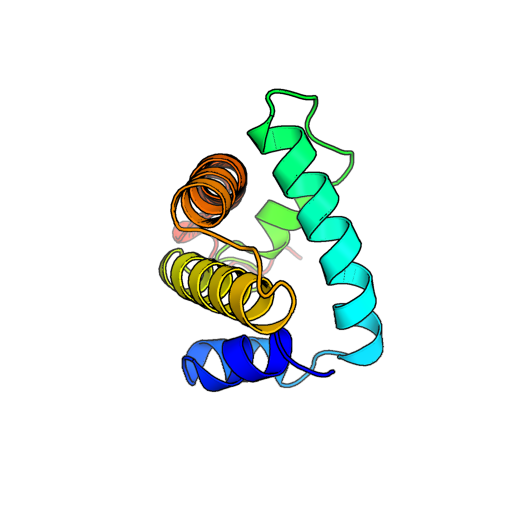EU A 1 92 ? 11.064 -3.044 -9.561 1.00 97.06 92 LEU A O 1
ATOM 731 N N . LEU A 1 93 ? 11.057 -5.231 -10.067 1.00 97.81 93 LEU A N 1
ATOM 732 C CA . LEU A 1 93 ? 10.185 -5.605 -8.947 1.00 97.81 93 LEU A CA 1
ATOM 733 C C . LEU A 1 93 ? 10.851 -5.345 -7.586 1.00 97.81 93 LEU A C 1
ATOM 735 O O . LEU A 1 93 ? 10.178 -4.906 -6.650 1.00 97.81 93 LEU A O 1
ATOM 739 N N . ALA A 1 94 ? 12.165 -5.565 -7.474 1.00 98.00 94 ALA A N 1
ATOM 740 C CA . ALA A 1 94 ? 12.925 -5.221 -6.275 1.00 98.00 94 ALA A CA 1
ATOM 741 C C . ALA A 1 94 ? 12.934 -3.705 -6.025 1.00 98.00 94 ALA A C 1
ATOM 743 O O . ALA A 1 94 ? 12.635 -3.282 -4.910 1.00 98.00 94 ALA A O 1
ATOM 744 N N . ALA A 1 95 ? 13.164 -2.887 -7.057 1.00 97.12 95 ALA A N 1
ATOM 745 C CA . ALA A 1 95 ? 13.142 -1.429 -6.939 1.00 97.12 95 ALA A CA 1
ATOM 746 C C . ALA A 1 95 ? 11.767 -0.903 -6.483 1.00 97.12 95 ALA A C 1
ATOM 748 O O . ALA A 1 95 ? 11.684 -0.067 -5.580 1.00 97.12 95 ALA A O 1
ATOM 749 N N . TRP A 1 96 ? 10.674 -1.440 -7.040 1.00 97.62 96 TRP A N 1
ATOM 750 C CA . TRP A 1 96 ? 9.319 -1.145 -6.560 1.00 97.62 96 TRP A CA 1
ATOM 751 C C . TRP A 1 96 ? 9.147 -1.490 -5.081 1.00 97.62 96 TRP A C 1
ATOM 753 O O . TRP A 1 96 ? 8.622 -0.679 -4.314 1.00 97.62 96 TRP A O 1
ATOM 763 N N . ARG A 1 97 ? 9.599 -2.683 -4.673 1.00 98.00 97 ARG A N 1
ATOM 764 C CA . ARG A 1 97 ? 9.516 -3.139 -3.282 1.00 98.00 97 ARG A CA 1
ATOM 765 C C . ARG A 1 97 ? 10.272 -2.198 -2.346 1.00 98.00 97 ARG A C 1
ATOM 767 O O . ARG A 1 97 ? 9.718 -1.783 -1.332 1.00 98.00 97 ARG A O 1
ATOM 774 N N . GLU A 1 98 ? 11.508 -1.851 -2.684 1.00 97.19 98 GLU A N 1
ATOM 775 C CA . GLU A 1 98 ? 12.371 -0.993 -1.869 1.00 97.19 98 GLU A CA 1
ATOM 776 C C . GLU A 1 98 ? 11.756 0.389 -1.636 1.00 97.19 98 GLU A C 1
ATOM 778 O O . GLU A 1 98 ? 11.636 0.824 -0.488 1.00 97.19 98 GLU A O 1
ATOM 783 N N . VAL A 1 99 ? 11.301 1.052 -2.704 1.00 96.88 99 VAL A N 1
ATOM 784 C CA . VAL A 1 99 ? 10.728 2.403 -2.610 1.00 96.88 99 VAL A CA 1
ATOM 785 C C . VAL A 1 99 ? 9.410 2.393 -1.834 1.00 96.88 99 VAL A C 1
ATOM 787 O O . VAL A 1 99 ? 9.202 3.229 -0.951 1.00 96.88 99 VAL A O 1
ATOM 790 N N . LEU A 1 100 ? 8.519 1.436 -2.110 1.00 97.25 100 LEU A N 1
ATOM 791 C CA . LEU A 1 100 ? 7.215 1.376 -1.445 1.00 97.25 100 LEU A CA 1
ATOM 792 C C . LEU A 1 100 ? 7.330 1.002 0.037 1.00 97.25 100 LEU A C 1
ATOM 794 O O . LEU A 1 100 ? 6.574 1.537 0.847 1.00 97.25 100 LEU A O 1
ATOM 798 N N . LEU A 1 101 ? 8.300 0.164 0.423 1.00 96.62 101 LEU A N 1
ATOM 799 C CA . LEU A 1 101 ? 8.535 -0.180 1.830 1.00 96.62 101 LEU A CA 1
ATOM 800 C C . LEU A 1 101 ? 8.882 1.041 2.690 1.00 96.62 101 LEU A C 1
ATOM 802 O O . LEU A 1 101 ? 8.515 1.081 3.863 1.00 96.62 101 LEU A O 1
ATOM 806 N N . ILE A 1 102 ? 9.559 2.051 2.138 1.00 95.81 102 ILE A N 1
ATOM 807 C CA . ILE A 1 102 ? 9.852 3.296 2.866 1.00 95.81 102 ILE A CA 1
ATOM 808 C C . ILE A 1 102 ? 8.551 4.054 3.168 1.00 95.81 102 ILE A C 1
ATOM 810 O O . ILE A 1 102 ? 8.332 4.477 4.305 1.00 95.81 102 ILE A O 1
ATOM 814 N N . GLY A 1 103 ? 7.659 4.171 2.179 1.00 94.12 103 GLY A N 1
ATOM 815 C CA . GLY A 1 103 ? 6.333 4.762 2.369 1.00 94.12 103 GLY A CA 1
ATOM 816 C C . GLY A 1 103 ? 5.478 3.973 3.368 1.00 94.12 103 GLY A C 1
ATOM 817 O O . GLY A 1 103 ? 4.855 4.568 4.245 1.00 94.12 103 GLY A O 1
ATOM 818 N N . ILE A 1 104 ? 5.505 2.634 3.303 1.00 95.88 104 ILE A N 1
ATOM 819 C CA . ILE A 1 104 ? 4.755 1.758 4.222 1.00 95.88 104 ILE A CA 1
ATOM 820 C C . ILE A 1 104 ? 5.242 1.968 5.654 1.00 95.88 104 ILE A C 1
ATOM 822 O O . ILE A 1 104 ? 4.437 2.221 6.545 1.00 95.88 104 ILE A O 1
ATOM 826 N N . LYS A 1 105 ? 6.562 1.972 5.876 1.00 95.19 105 LYS A N 1
ATOM 827 C CA . LYS A 1 105 ? 7.147 2.275 7.191 1.00 95.19 105 LYS A CA 1
ATOM 828 C C . LYS A 1 105 ? 6.703 3.638 7.714 1.00 95.19 105 LYS A C 1
ATOM 830 O O . LYS A 1 105 ? 6.487 3.795 8.915 1.00 95.19 105 LYS A O 1
ATOM 835 N N . ARG A 1 106 ? 6.551 4.631 6.831 1.00 93.69 106 ARG A N 1
ATOM 836 C CA . ARG A 1 106 ? 6.052 5.953 7.217 1.00 93.69 106 ARG A CA 1
ATOM 837 C C . ARG A 1 106 ? 4.582 5.915 7.639 1.00 93.69 106 ARG A C 1
ATOM 839 O O . ARG A 1 106 ? 4.267 6.560 8.632 1.00 93.69 106 ARG A O 1
ATOM 846 N N . MET A 1 107 ? 3.730 5.151 6.951 1.00 93.81 107 MET A N 1
ATOM 847 C CA . MET A 1 107 ? 2.325 4.927 7.331 1.00 93.81 107 MET A CA 1
ATOM 848 C C . M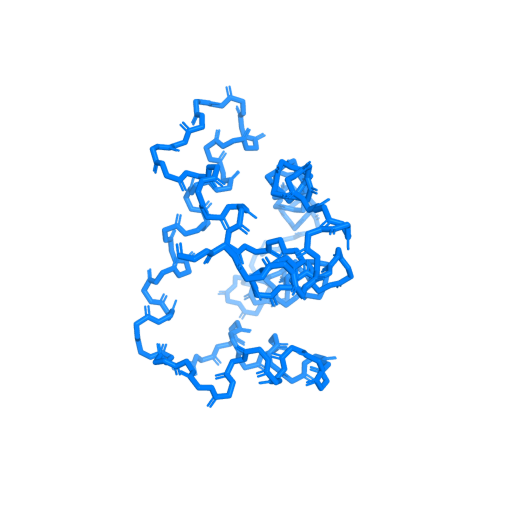ET A 1 107 ? 2.214 4.207 8.682 1.00 93.81 107 MET A C 1
ATOM 850 O O . MET A 1 107 ? 1.557 4.697 9.597 1.00 93.81 107 MET A O 1
ATOM 854 N N . VAL A 1 108 ? 2.929 3.088 8.836 1.00 94.25 108 VAL A N 1
ATOM 855 C CA . VAL A 1 108 ? 2.914 2.248 10.048 1.00 94.25 108 VAL A CA 1
ATOM 856 C C . VAL A 1 108 ? 3.428 3.002 11.275 1.00 94.25 108 VAL A C 1
ATOM 858 O O . VAL A 1 108 ? 2.976 2.745 12.384 1.00 94.25 108 VAL A O 1
ATOM 861 N N . LYS A 1 109 ? 4.306 3.999 11.108 1.00 92.81 109 LYS A N 1
ATOM 862 C CA . LYS A 1 109 ? 4.781 4.836 12.223 1.00 92.81 109 LYS A CA 1
ATOM 863 C C . LYS A 1 109 ? 3.646 5.522 13.004 1.00 92.81 109 LYS A C 1
ATOM 865 O O . LYS A 1 109 ? 3.840 5.835 14.174 1.00 92.81 109 LYS A O 1
ATOM 870 N N . PHE A 1 110 ? 2.503 5.781 12.370 1.00 87.50 110 PHE A N 1
ATOM 871 C CA . PHE A 1 110 ? 1.334 6.403 13.005 1.00 87.50 110 PHE A CA 1
ATOM 872 C C . PHE A 1 110 ? 0.313 5.381 13.526 1.00 87.50 110 PHE A C 1
ATOM 874 O O . PHE A 1 110 ? -0.727 5.759 14.067 1.00 87.50 110 PHE A O 1
ATOM 881 N N . TYR A 1 111 ? 0.603 4.087 13.380 1.00 88.69 111 TYR A N 1
ATOM 882 C CA . TYR A 1 111 ? -0.220 3.028 13.930 1.00 88.69 111 TYR A CA 1
ATOM 883 C C . TYR A 1 111 ? -0.029 2.952 15.449 1.00 88.69 111 TYR A C 1
ATOM 885 O O . TYR A 1 111 ? 1.037 2.572 15.933 1.00 88.69 111 TYR A O 1
ATOM 893 N N . ASP A 1 112 ? -1.070 3.299 16.203 1.00 85.12 112 ASP A N 1
ATOM 894 C CA . ASP A 1 112 ? -1.067 3.253 17.662 1.00 85.12 112 ASP A CA 1
ATOM 895 C C . ASP A 1 112 ? -2.099 2.232 18.157 1.00 85.12 112 ASP A C 1
ATOM 897 O O . ASP A 1 112 ? -3.292 2.541 18.184 1.00 85.12 112 ASP A O 1
ATOM 901 N N . PRO A 1 113 ? -1.681 1.031 18.595 1.00 85.81 113 PRO A N 1
ATOM 902 C CA . PRO A 1 113 ? -2.588 0.032 19.153 1.00 85.81 113 PRO A CA 1
ATOM 903 C C . PRO A 1 113 ? -3.416 0.538 20.343 1.00 85.81 113 PRO A C 1
ATOM 905 O O . PRO A 1 113 ? -4.508 0.019 20.573 1.00 85.81 113 PRO A O 1
ATOM 908 N N . ALA A 1 114 ? -2.918 1.527 21.095 1.00 86.12 114 ALA A N 1
ATOM 909 C CA . ALA A 1 114 ? -3.618 2.092 22.245 1.00 86.12 114 ALA A CA 1
ATOM 910 C C . ALA A 1 114 ? -4.812 2.972 21.840 1.00 86.12 114 ALA A C 1
ATOM 912 O O . ALA A 1 114 ? -5.719 3.164 22.646 1.00 86.12 114 ALA A O 1
ATOM 913 N N . SER A 1 115 ? -4.854 3.450 20.592 1.00 82.31 115 SER A N 1
ATOM 914 C CA . SER A 1 115 ? -5.984 4.217 20.050 1.00 82.31 115 SER A CA 1
ATOM 915 C C . SER A 1 115 ? -7.211 3.354 19.723 1.00 82.31 115 SER A C 1
ATOM 917 O O . SER A 1 115 ? -8.300 3.881 19.495 1.00 82.31 115 SER A O 1
ATOM 919 N N . ARG A 1 116 ? -7.079 2.019 19.725 1.00 84.69 116 ARG A N 1
ATOM 920 C CA . ARG A 1 116 ? -8.166 1.110 19.342 1.00 84.69 116 ARG A CA 1
ATOM 921 C C . ARG A 1 116 ? -9.369 1.245 20.277 1.00 84.69 116 ARG A C 1
ATOM 923 O O . ARG A 1 116 ? -9.264 1.030 21.481 1.00 84.69 116 ARG A O 1
ATOM 930 N N . GLY A 1 117 ? -10.536 1.540 19.706 1.00 71.44 117 GLY A N 1
ATOM 931 C CA . GLY A 1 117 ? -11.787 1.697 20.458 1.00 71.44 117 GLY A CA 1
ATOM 932 C C . GLY A 1 117 ? -11.920 3.033 21.197 1.00 71.44 117 GLY A C 1
ATOM 933 O O . GLY A 1 117 ? -12.953 3.273 21.823 1.00 71.44 117 GLY A O 1
ATOM 934 N N . ILE A 1 118 ? -10.924 3.917 21.094 1.00 65.19 118 ILE A N 1
ATOM 935 C CA . ILE A 1 118 ? -11.040 5.318 21.489 1.00 65.19 118 ILE A CA 1
ATOM 936 C C . ILE A 1 118 ? -11.598 6.055 20.273 1.00 65.19 118 ILE A C 1
ATOM 938 O O . ILE A 1 118 ? -10.856 6.546 19.429 1.00 65.19 118 ILE A O 1
ATOM 942 N N . ILE A 1 119 ? -12.924 6.074 20.139 1.00 54.81 119 ILE A N 1
ATOM 943 C CA . ILE A 1 119 ? -13.572 6.905 19.122 1.00 54.81 119 ILE A CA 1
ATOM 944 C C . ILE A 1 119 ? -13.333 8.355 19.548 1.00 54.81 119 ILE A C 1
ATOM 946 O O . ILE A 1 119 ? -13.903 8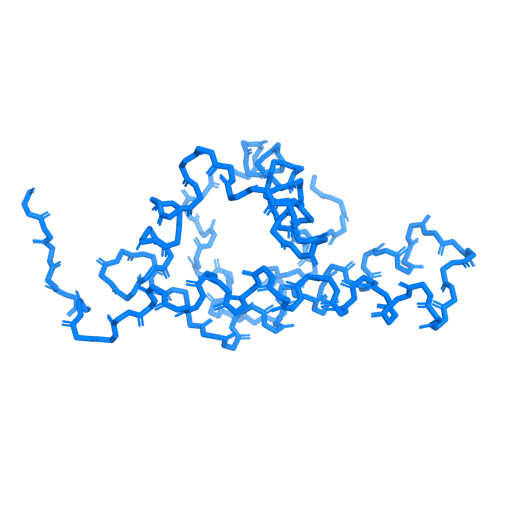.803 20.546 1.00 54.81 119 ILE A O 1
ATOM 950 N N . SER A 1 120 ? -12.453 9.067 18.841 1.00 49.50 120 SER A N 1
ATOM 951 C CA . SER A 1 120 ? -12.371 10.522 18.970 1.00 49.50 120 SER A CA 1
ATOM 952 C C . SER A 1 120 ? -13.755 11.102 18.641 1.00 49.50 120 SER A C 1
ATOM 954 O O . SER A 1 120 ? -14.312 10.726 17.606 1.00 49.50 120 SER A O 1
ATOM 956 N N . PRO A 1 121 ? -14.345 11.920 19.532 1.00 48.69 121 PRO A N 1
ATOM 957 C CA . PRO A 1 121 ? -15.686 12.471 19.348 1.00 48.69 121 PRO A CA 1
ATOM 958 C C . PRO A 1 121 ? -15.790 13.411 18.145 1.00 48.69 121 PRO A C 1
ATOM 960 O O . PRO A 1 121 ? -14.765 14.032 17.779 1.00 48.69 121 PRO A O 1
#

Sequence (121 aa):
MVDFYQRFIDSDPRVAEKFKNTDMSRQVRMLQVSLQAMLAVGLGGHEPVGFQQNAEIHSAGEHDVQEELYELWLSAFLETVRSLDAEADAALLAAWREVLLIGIKRMVKFYDPASRGIISP

Foldseek 3Di:
DPAQLVQLCVLDVLSVVLCVPPPVVVVVVVVVVLLVQLLCQLVPHDRDPCLVVVLLCCAQLHSVPDLVSVVSSLVSVLVVCVVVDVPCDPVNSVVSVNSNVSSSVVSCVNHDNVNHPVNDD